Protein AF-A0A1X7TM80-F1 (afdb_monomer)

Mean predicted aligned error: 4.7 Å

Foldseek 3Di:
DFFDPDDFPFKKKKKWFAPFAQDPDQDQWDQDPVRDIDGRHTDIDIDTFDAPDVRHTDDDDDADPGGKMKMKMKTWHDDPDVPDIDIDIDDIDMPPPDHNDDDDDDPVRDDDDD

Organism: Amphimedon queenslandica (NCBI:txid400682)

Solvent-accessible surface area (backbone atoms only — not comparable to full-atom values): 7107 Å² total; per-residue (Å²): 113,50,79,46,95,64,86,60,79,44,41,30,36,37,34,31,52,30,96,40,56,81,53,100,59,70,50,49,63,43,65,41,99,88,67,46,86,35,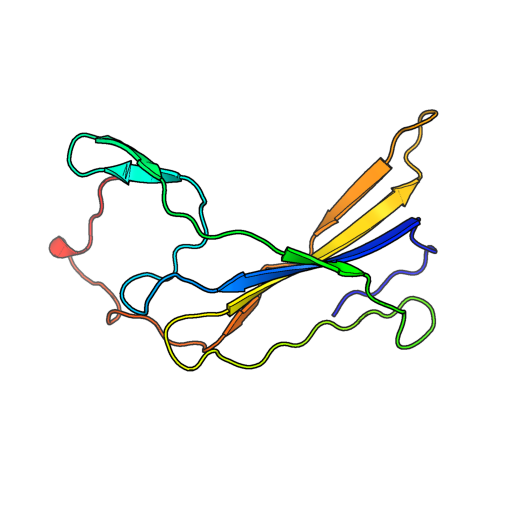85,35,88,32,60,74,47,78,41,82,57,69,69,82,44,94,46,29,36,74,79,87,83,74,60,49,99,60,35,34,30,39,35,32,43,40,39,31,31,85,36,96,51,91,98,38,69,43,77,49,68,52,76,78,45,62,29,57,93,73,71,78,62,75,91,75,67,72,80,90,51,68,75,78,93,118

Radius of gyration: 17.8 Å; Cα contacts (8 Å, |Δi|>4): 205; chains: 1; bounding box: 47×27×45 Å

Structure (mmCIF, N/CA/C/O backbone):
data_AF-A0A1X7TM80-F1
#
_entry.id   AF-A0A1X7TM80-F1
#
loop_
_atom_site.group_PDB
_atom_site.id
_atom_site.type_symbol
_atom_site.label_atom_id
_atom_site.label_alt_id
_atom_site.label_comp_id
_atom_site.label_asym_id
_atom_site.label_entity_id
_atom_site.label_seq_id
_atom_site.pdbx_PDB_ins_code
_atom_site.Cartn_x
_atom_site.C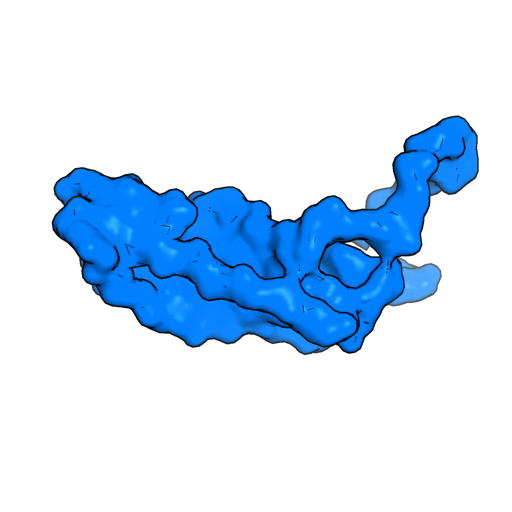artn_y
_atom_site.Cartn_z
_atom_site.occupancy
_atom_site.B_iso_or_equiv
_atom_site.auth_seq_id
_atom_site.auth_comp_id
_atom_site.auth_asym_id
_atom_site.auth_atom_id
_atom_site.pdbx_PDB_model_num
ATOM 1 N N . THR A 1 1 ? -5.963 -8.717 2.327 1.00 93.88 1 THR A N 1
ATOM 2 C CA . THR A 1 1 ? -7.055 -8.876 3.313 1.00 93.88 1 THR A CA 1
ATOM 3 C C . THR A 1 1 ? -6.519 -8.600 4.695 1.00 93.88 1 THR A C 1
ATOM 5 O O . THR A 1 1 ? -5.392 -8.994 4.959 1.00 93.88 1 THR A O 1
ATOM 8 N N . LEU A 1 2 ? -7.306 -7.945 5.546 1.00 97.00 2 LEU A N 1
ATOM 9 C CA . LEU A 1 2 ? -7.024 -7.726 6.965 1.00 97.00 2 LEU A CA 1
ATOM 10 C C . LEU A 1 2 ? -8.106 -8.430 7.799 1.00 97.00 2 LEU A C 1
ATOM 12 O O . LEU A 1 2 ? -9.289 -8.355 7.453 1.00 97.00 2 LEU A O 1
ATOM 16 N N . LEU A 1 3 ? -7.691 -9.096 8.877 1.00 97.94 3 LEU A N 1
ATOM 17 C CA . LEU A 1 3 ? -8.563 -9.724 9.870 1.00 97.94 3 LEU A CA 1
ATOM 18 C C . LEU A 1 3 ? -8.197 -9.199 11.261 1.00 97.94 3 LEU A C 1
ATOM 20 O O . LEU A 1 3 ? -7.015 -9.106 11.583 1.00 97.94 3 LEU A O 1
ATOM 24 N N . THR A 1 4 ? -9.197 -8.870 12.074 1.00 97.50 4 THR A N 1
ATOM 25 C CA . THR A 1 4 ? -9.026 -8.409 13.458 1.00 97.50 4 THR A CA 1
ATOM 26 C C . THR A 1 4 ? -10.197 -8.862 14.326 1.00 97.50 4 THR A C 1
ATOM 28 O O . THR A 1 4 ? -11.332 -8.929 13.859 1.00 97.50 4 THR A O 1
ATOM 31 N N . THR A 1 5 ? -9.930 -9.161 15.596 1.00 97.19 5 THR A N 1
ATOM 32 C CA . THR A 1 5 ? -10.958 -9.415 16.621 1.00 97.19 5 THR A CA 1
ATOM 33 C C . THR A 1 5 ? -11.330 -8.160 17.408 1.00 97.19 5 THR A C 1
ATOM 35 O O . THR A 1 5 ? -12.330 -8.159 18.117 1.00 97.19 5 THR A O 1
ATOM 38 N N . THR A 1 6 ? -10.529 -7.100 17.296 1.00 96.31 6 THR A N 1
ATOM 39 C CA . THR A 1 6 ? -10.750 -5.808 17.953 1.00 96.31 6 THR A CA 1
ATOM 40 C C . THR A 1 6 ? -11.306 -4.8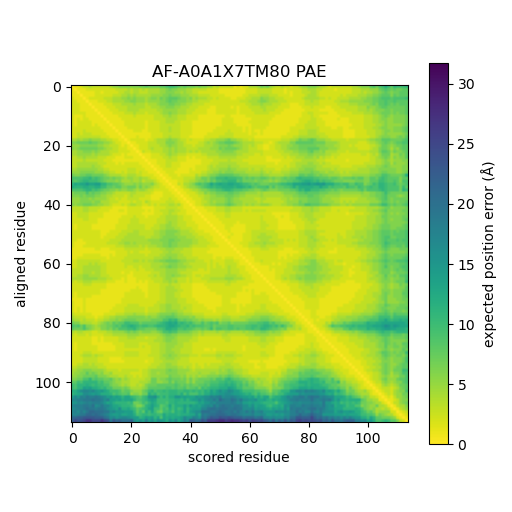20 16.937 1.00 96.31 6 THR A C 1
ATOM 42 O O . THR A 1 6 ? -10.815 -4.771 15.805 1.00 96.31 6 THR A O 1
ATOM 45 N N . GLU A 1 7 ? -12.306 -4.028 17.329 1.00 95.88 7 GLU A N 1
ATOM 46 C CA . GLU A 1 7 ? -12.839 -2.958 16.484 1.00 95.88 7 GLU A CA 1
ATOM 47 C C . GLU A 1 7 ? -11.780 -1.852 16.296 1.00 95.88 7 GLU A C 1
ATOM 49 O O . GLU A 1 7 ? -11.273 -1.312 17.285 1.00 95.88 7 GLU A O 1
ATOM 54 N N . PRO A 1 8 ? -11.385 -1.541 15.049 1.00 97.75 8 PRO A N 1
ATOM 55 C CA . PRO A 1 8 ? -10.405 -0.499 14.774 1.00 97.75 8 PRO A CA 1
ATOM 56 C C . PRO A 1 8 ? -11.028 0.899 14.851 1.00 97.75 8 PRO A C 1
ATOM 58 O O . PRO A 1 8 ? -12.208 1.083 14.565 1.00 97.75 8 PRO A O 1
ATOM 61 N N . LEU A 1 9 ? -10.204 1.902 15.160 1.00 97.25 9 LEU A N 1
ATOM 62 C CA . LEU A 1 9 ? -10.582 3.314 15.044 1.00 97.25 9 LEU A CA 1
ATOM 63 C C . LEU A 1 9 ? -10.750 3.713 13.575 1.00 97.25 9 LEU A C 1
ATOM 65 O O . LEU A 1 9 ? -11.661 4.457 13.221 1.00 97.25 9 LEU A O 1
ATOM 69 N N . GLU A 1 10 ? -9.854 3.219 12.720 1.00 98.06 10 GLU A N 1
ATOM 70 C CA . GLU A 1 10 ? -9.887 3.476 11.288 1.00 98.06 10 GLU A CA 1
ATOM 71 C C . GLU A 1 10 ? -9.208 2.345 10.507 1.00 98.06 10 GLU A C 1
ATOM 73 O O . GLU A 1 10 ? -8.239 1.740 10.971 1.00 98.06 10 GLU A O 1
ATOM 78 N N . VAL A 1 11 ? -9.712 2.073 9.301 1.00 98.62 11 VAL A N 1
ATOM 79 C CA . VAL A 1 11 ? -9.057 1.206 8.318 1.00 98.62 11 VAL A CA 1
ATOM 80 C C . VAL A 1 11 ? -8.988 1.941 6.986 1.00 98.62 11 VAL A C 1
ATOM 82 O O . VAL A 1 11 ? -10.013 2.356 6.440 1.00 98.62 11 VAL A O 1
ATOM 85 N N . VAL A 1 12 ? -7.785 2.077 6.437 1.00 98.62 12 VAL A N 1
ATOM 86 C CA . VAL A 1 12 ? -7.515 2.806 5.194 1.00 98.62 12 VAL A CA 1
ATOM 87 C C . VAL A 1 12 ? -6.723 1.916 4.249 1.00 98.62 12 VAL A C 1
ATOM 89 O O . VAL A 1 12 ? -5.762 1.273 4.653 1.00 98.62 12 VAL A O 1
ATOM 92 N N . VAL A 1 13 ? -7.092 1.885 2.970 1.00 98.62 13 VAL A N 1
ATOM 93 C CA . VAL A 1 13 ? -6.186 1.411 1.919 1.00 98.62 13 VAL A CA 1
ATOM 94 C C . VAL A 1 13 ? -5.408 2.593 1.365 1.00 98.62 13 VAL A C 1
ATOM 96 O O . VAL A 1 13 ? -5.994 3.541 0.843 1.00 98.62 13 VAL A O 1
ATOM 99 N N . TYR A 1 14 ? -4.088 2.516 1.446 1.00 98.50 14 TYR A N 1
ATOM 100 C CA . TYR A 1 14 ? -3.194 3.394 0.707 1.00 98.50 14 TYR A CA 1
ATOM 101 C C . TYR A 1 14 ? -2.868 2.736 -0.626 1.00 98.50 14 TYR A C 1
ATOM 103 O O . TYR A 1 14 ? -2.610 1.532 -0.683 1.00 98.50 14 TYR A O 1
ATOM 111 N N . HIS A 1 15 ? -2.890 3.513 -1.706 1.00 98.25 15 HIS A N 1
ATOM 112 C CA . HIS A 1 15 ? -2.460 3.038 -3.017 1.00 98.25 15 HIS A CA 1
ATOM 113 C C . HIS A 1 15 ? -1.730 4.120 -3.807 1.00 98.25 15 HIS A C 1
ATOM 115 O O . HIS A 1 15 ? -1.999 5.305 -3.631 1.00 98.25 15 HIS A O 1
ATOM 121 N N . ALA A 1 16 ? -0.840 3.698 -4.697 1.00 98.12 16 ALA A N 1
ATOM 122 C CA . ALA A 1 16 ? -0.119 4.564 -5.615 1.00 98.12 16 ALA A CA 1
ATOM 123 C C . ALA A 1 16 ? 0.129 3.839 -6.941 1.00 98.12 16 ALA A C 1
ATOM 125 O O . ALA A 1 16 ? 0.237 2.610 -6.972 1.00 98.12 16 ALA A O 1
ATOM 126 N N . ASN A 1 17 ? 0.251 4.608 -8.020 1.00 97.69 17 ASN A N 1
ATOM 127 C CA . ASN A 1 17 ? 0.723 4.111 -9.309 1.00 97.69 17 ASN A CA 1
ATOM 128 C C . ASN A 1 17 ? 2.151 4.599 -9.544 1.00 97.69 17 ASN A C 1
ATOM 130 O O . ASN A 1 17 ? 2.486 5.724 -9.173 1.00 97.69 17 ASN A O 1
ATOM 134 N N . THR A 1 18 ? 2.981 3.775 -10.178 1.00 97.19 18 THR A N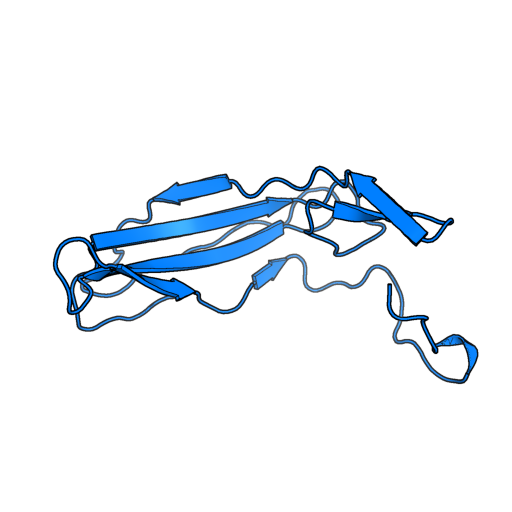 1
ATOM 135 C CA . THR A 1 18 ? 4.271 4.238 -10.698 1.00 97.19 18 THR A CA 1
ATOM 136 C C . THR A 1 18 ? 4.059 5.260 -11.820 1.00 97.19 18 THR A C 1
ATOM 138 O O . THR A 1 18 ? 3.003 5.303 -12.451 1.00 97.19 18 THR A O 1
ATOM 141 N N . ILE A 1 19 ? 5.073 6.092 -12.075 1.00 94.06 19 ILE A N 1
ATOM 142 C CA . ILE A 1 19 ? 5.031 7.120 -13.133 1.00 94.06 19 ILE A CA 1
ATOM 143 C C . ILE A 1 19 ? 5.066 6.480 -14.533 1.00 94.06 19 ILE A C 1
ATOM 145 O O . ILE A 1 19 ? 4.428 6.972 -15.458 1.00 94.06 19 ILE A O 1
ATOM 149 N N . GLY A 1 20 ? 5.778 5.359 -14.669 1.00 92.56 20 GLY A N 1
ATOM 150 C CA . GLY A 1 20 ? 5.896 4.572 -15.896 1.00 92.56 20 GLY A CA 1
ATOM 151 C C . GLY A 1 20 ? 6.164 3.098 -15.595 1.00 92.56 20 GLY A C 1
ATOM 152 O O . GLY A 1 20 ? 5.948 2.637 -14.469 1.00 92.56 20 GLY A O 1
ATOM 153 N N . ASP A 1 21 ? 6.643 2.364 -16.594 1.00 93.88 21 ASP A N 1
ATOM 154 C CA . ASP A 1 21 ? 6.924 0.924 -16.548 1.00 93.88 21 ASP A CA 1
ATOM 155 C C . ASP A 1 21 ? 8.421 0.578 -16.520 1.00 93.88 21 ASP A C 1
ATOM 157 O O . ASP A 1 21 ? 8.787 -0.591 -16.546 1.00 93.88 21 ASP A O 1
ATOM 161 N N . GLU A 1 22 ? 9.303 1.566 -16.382 1.00 90.69 22 GLU A N 1
ATOM 162 C CA . GLU A 1 22 ? 10.747 1.319 -16.290 1.00 90.69 22 GLU A CA 1
ATOM 163 C C . GLU A 1 22 ? 11.180 0.834 -14.897 1.00 90.69 22 GLU A C 1
ATOM 165 O O . GLU A 1 22 ? 12.156 0.096 -14.752 1.00 90.69 22 GLU A O 1
ATOM 170 N N . ARG A 1 23 ? 10.477 1.268 -13.841 1.00 88.94 23 ARG A N 1
ATOM 171 C CA . ARG A 1 23 ? 10.859 1.014 -12.443 1.00 88.94 23 ARG A CA 1
ATOM 172 C C . ARG A 1 23 ? 9.652 0.721 -11.563 1.00 88.94 23 ARG A C 1
ATOM 174 O O . ARG A 1 23 ? 8.687 1.481 -11.531 1.00 88.94 23 ARG A O 1
ATOM 181 N N . ARG A 1 24 ? 9.768 -0.330 -10.747 1.00 92.25 24 ARG A N 1
ATOM 182 C CA . ARG A 1 24 ? 8.840 -0.662 -9.650 1.00 92.25 24 ARG A CA 1
ATOM 183 C C . ARG A 1 24 ? 9.166 0.131 -8.382 1.00 92.25 24 ARG A C 1
ATOM 185 O O . ARG A 1 24 ? 9.357 -0.453 -7.320 1.00 92.25 24 ARG A O 1
ATOM 192 N N . ASP A 1 25 ? 9.278 1.450 -8.511 1.00 93.25 25 ASP A N 1
ATOM 193 C CA . ASP A 1 25 ? 9.655 2.349 -7.418 1.00 93.25 25 ASP A CA 1
ATOM 194 C C . ASP A 1 25 ? 8.487 3.261 -7.029 1.00 93.25 25 ASP A C 1
ATOM 196 O O . ASP A 1 25 ? 7.948 3.983 -7.871 1.00 93.25 25 ASP A O 1
ATOM 200 N N . PHE A 1 26 ? 8.106 3.210 -5.750 1.00 95.88 26 PHE A N 1
ATOM 201 C CA . PHE A 1 26 ? 6.961 3.924 -5.177 1.00 95.88 26 PHE A CA 1
ATOM 202 C C . PHE A 1 26 ? 7.367 5.013 -4.173 1.00 95.88 26 PHE A C 1
ATOM 204 O O . PHE A 1 26 ? 6.520 5.508 -3.423 1.00 95.88 26 PHE A O 1
ATOM 211 N N . ARG A 1 27 ? 8.663 5.333 -4.093 1.00 94.81 27 ARG A N 1
ATOM 212 C CA . ARG A 1 27 ? 9.196 6.351 -3.182 1.00 94.81 27 ARG A CA 1
ATOM 213 C C . ARG A 1 27 ? 8.897 7.753 -3.709 1.00 94.81 27 ARG A C 1
ATOM 215 O O . ARG A 1 27 ? 8.926 7.967 -4.908 1.00 94.81 27 ARG A O 1
ATOM 222 N N . LEU A 1 28 ? 8.677 8.717 -2.814 1.00 94.69 28 LEU A N 1
ATOM 223 C CA . LEU A 1 28 ? 8.553 10.134 -3.190 1.00 94.69 28 LEU A CA 1
ATOM 224 C C . LEU A 1 28 ? 9.905 10.756 -3.585 1.00 94.69 28 LEU A C 1
ATOM 226 O O . LEU A 1 28 ? 9.967 11.724 -4.339 1.00 94.69 28 LEU A O 1
ATOM 230 N N . LEU A 1 29 ? 10.988 10.228 -3.017 1.00 93.19 29 LEU A N 1
ATOM 231 C CA . LEU A 1 29 ? 12.345 10.735 -3.169 1.00 93.19 29 LEU A CA 1
ATOM 232 C C . LEU A 1 29 ? 13.268 9.580 -3.548 1.00 93.19 29 LEU A C 1
ATOM 234 O O . LEU A 1 29 ? 13.183 8.497 -2.960 1.00 93.19 29 LEU A O 1
ATOM 238 N N . ILE A 1 30 ? 14.144 9.823 -4.514 1.00 91.19 30 ILE A N 1
ATOM 239 C CA . ILE A 1 30 ? 15.137 8.865 -5.005 1.00 91.19 30 ILE A CA 1
ATOM 240 C C . ILE A 1 30 ? 16.516 9.521 -5.049 1.00 91.19 30 ILE A C 1
ATOM 242 O O . ILE A 1 30 ? 16.629 10.742 -4.977 1.00 91.19 30 ILE A O 1
ATOM 246 N N . ALA A 1 31 ? 17.562 8.714 -5.182 1.00 88.94 31 ALA A N 1
ATOM 247 C CA . ALA A 1 31 ? 18.892 9.226 -5.474 1.00 88.94 31 ALA A CA 1
ATOM 248 C C . ALA A 1 31 ? 19.040 9.514 -6.977 1.00 88.94 31 ALA A C 1
ATOM 250 O O . ALA A 1 31 ? 18.733 8.652 -7.808 1.00 88.94 31 ALA A O 1
ATOM 251 N N . GLY A 1 32 ? 19.534 10.705 -7.302 1.00 86.88 32 GLY A N 1
ATOM 252 C CA . GLY A 1 32 ? 19.933 11.121 -8.638 1.00 86.88 32 GLY A CA 1
ATOM 253 C C . GLY A 1 32 ? 21.301 10.566 -9.054 1.00 86.88 32 GLY A C 1
ATOM 254 O O . GLY A 1 32 ? 22.000 9.936 -8.251 1.00 86.88 32 GLY A O 1
ATOM 255 N N . PRO A 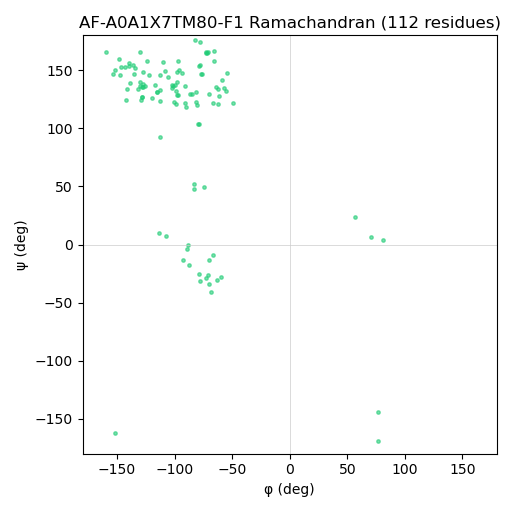1 33 ? 21.726 10.794 -10.311 1.00 84.81 33 PRO A N 1
ATOM 256 C CA . PRO A 1 33 ? 23.004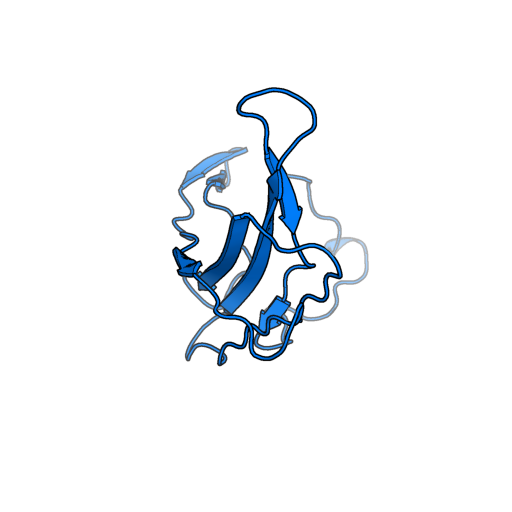 10.302 -10.835 1.00 84.81 33 PRO A CA 1
ATOM 257 C C . PRO A 1 33 ? 24.240 10.797 -10.068 1.00 84.81 33 PRO A C 1
ATOM 259 O O . PRO A 1 33 ? 25.264 10.117 -10.040 1.00 84.81 33 PRO A O 1
ATOM 262 N N . ASP A 1 34 ? 24.149 11.970 -9.444 1.00 89.06 34 ASP A N 1
ATOM 263 C CA . ASP A 1 34 ? 25.193 12.581 -8.618 1.00 89.06 34 ASP A CA 1
ATOM 264 C C . ASP A 1 34 ? 25.125 12.156 -7.136 1.00 89.06 34 ASP A C 1
ATOM 266 O O . ASP A 1 34 ? 25.969 12.555 -6.334 1.00 89.06 34 ASP A O 1
ATOM 270 N N . GLY A 1 35 ? 24.149 11.316 -6.771 1.00 85.12 35 GLY A N 1
ATOM 271 C CA . GLY A 1 35 ? 23.870 10.908 -5.395 1.00 85.12 35 GLY A CA 1
ATOM 272 C C . GLY A 1 35 ? 23.047 11.920 -4.592 1.00 85.12 35 GLY A C 1
ATOM 273 O O . GLY A 1 35 ? 22.821 11.692 -3.404 1.00 85.12 35 GLY A O 1
ATOM 274 N N . GLY A 1 36 ? 22.600 13.020 -5.206 1.00 89.88 36 GLY A N 1
ATOM 275 C CA . GLY A 1 36 ? 21.665 13.963 -4.601 1.00 89.88 36 GLY A CA 1
ATOM 276 C C . GLY A 1 36 ? 20.242 13.406 -4.520 1.00 89.88 36 GLY A C 1
ATOM 277 O O . GLY A 1 36 ? 19.908 12.411 -5.155 1.00 89.88 36 GLY A O 1
ATOM 278 N N . THR A 1 37 ? 19.378 14.048 -3.733 1.00 92.50 37 THR A N 1
ATOM 279 C CA . THR A 1 37 ? 17.955 13.682 -3.653 1.00 92.50 37 THR A CA 1
ATOM 280 C C . THR A 1 37 ? 17.185 14.302 -4.817 1.00 92.50 37 THR A C 1
ATOM 282 O O . THR A 1 37 ? 17.124 15.524 -4.939 1.00 92.50 37 THR A O 1
ATOM 285 N N . GLU A 1 38 ? 16.520 13.473 -5.613 1.00 93.56 38 GLU A N 1
ATOM 286 C CA . GLU A 1 38 ? 15.585 13.882 -6.660 1.00 93.56 38 GLU A CA 1
ATOM 287 C C . GLU A 1 38 ? 14.139 13.555 -6.270 1.00 93.56 38 GLU A C 1
ATOM 289 O O . GLU A 1 38 ? 13.857 12.580 -5.566 1.00 93.56 38 GLU A O 1
ATOM 294 N N . VAL A 1 39 ? 13.201 14.378 -6.744 1.00 93.44 39 VAL A N 1
ATOM 295 C CA . VAL A 1 39 ? 11.769 14.149 -6.536 1.00 93.44 39 VAL A CA 1
ATOM 296 C C . VAL A 1 39 ? 11.265 13.123 -7.549 1.00 93.44 39 VAL A C 1
ATOM 298 O O . VAL A 1 39 ? 11.292 13.363 -8.753 1.00 93.44 39 VAL A O 1
ATOM 301 N N . HIS A 1 40 ? 10.732 12.012 -7.048 1.00 92.62 40 HIS A N 1
ATOM 302 C CA . HIS A 1 40 ? 10.013 10.990 -7.808 1.00 92.62 40 HIS A CA 1
ATOM 303 C C . HIS A 1 40 ? 8.551 11.020 -7.351 1.00 92.62 40 HIS A C 1
ATOM 305 O O . HIS A 1 40 ? 8.229 10.414 -6.337 1.00 92.62 40 HIS A O 1
ATOM 311 N N . PRO A 1 41 ? 7.651 11.776 -8.002 1.00 92.94 41 PRO A N 1
ATOM 312 C CA . PRO A 1 41 ? 6.350 12.163 -7.440 1.00 92.94 41 PRO A CA 1
ATOM 313 C C . PRO A 1 41 ? 5.294 11.034 -7.388 1.00 92.94 41 PRO A C 1
ATOM 315 O O . PRO A 1 41 ? 4.148 11.219 -7.796 1.00 92.94 41 PRO A O 1
ATOM 318 N N . VAL A 1 42 ? 5.640 9.858 -6.862 1.00 96.56 42 VAL A N 1
ATOM 319 C CA . VAL A 1 42 ? 4.693 8.777 -6.578 1.00 96.56 42 VAL A CA 1
ATOM 320 C C . VAL A 1 42 ? 3.976 9.068 -5.263 1.00 96.56 42 VAL A C 1
ATOM 322 O O . VAL A 1 42 ? 4.524 8.914 -4.171 1.00 96.56 42 VAL A O 1
ATOM 325 N N . LEU A 1 43 ? 2.725 9.512 -5.376 1.00 96.00 43 LEU A N 1
ATOM 326 C CA . LEU A 1 43 ? 1.894 9.904 -4.241 1.00 96.00 43 LEU A CA 1
ATOM 327 C C . LEU A 1 43 ? 0.940 8.784 -3.827 1.00 96.00 43 LEU A C 1
ATOM 329 O O . LEU A 1 43 ? 0.221 8.208 -4.646 1.00 96.00 43 LEU A O 1
ATOM 333 N N . TRP A 1 44 ? 0.900 8.521 -2.524 1.00 97.56 44 TRP A N 1
ATOM 334 C CA . TRP A 1 44 ? 0.022 7.524 -1.926 1.00 97.56 44 TRP A CA 1
ATOM 335 C C . TRP A 1 44 ? -1.316 8.141 -1.538 1.00 97.56 44 TRP A C 1
ATOM 337 O O . TRP A 1 44 ? -1.393 9.035 -0.700 1.00 97.56 44 TRP A O 1
ATOM 347 N N . THR A 1 45 ? -2.384 7.633 -2.143 1.00 97.88 45 THR A N 1
ATOM 348 C CA . THR A 1 45 ? -3.748 8.111 -1.923 1.00 97.88 45 THR A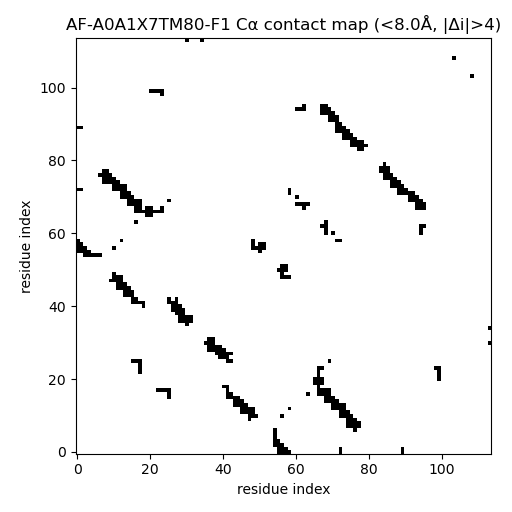 CA 1
ATOM 349 C C . THR A 1 45 ? -4.478 7.204 -0.927 1.00 97.88 45 THR A C 1
ATOM 351 O O . THR A 1 45 ? -4.629 6.004 -1.201 1.00 97.88 45 THR A O 1
ATOM 354 N N . PRO A 1 46 ? -4.956 7.745 0.210 1.00 98.25 46 PRO A N 1
ATOM 355 C CA . PRO A 1 46 ? -5.758 6.998 1.167 1.00 98.25 46 PRO A CA 1
ATOM 356 C C . PRO A 1 46 ? -7.203 6.834 0.685 1.00 98.25 46 PRO A C 1
ATOM 358 O O . PRO A 1 46 ? -7.790 7.708 0.049 1.00 98.25 46 PRO A O 1
ATOM 361 N N . THR A 1 47 ? -7.827 5.715 1.028 1.00 98.19 47 THR A N 1
ATOM 362 C CA . THR A 1 47 ? -9.273 5.507 0.893 1.00 98.19 47 THR A CA 1
ATOM 363 C C . THR A 1 47 ? -9.768 4.707 2.088 1.00 98.19 47 THR A C 1
ATOM 365 O O . THR A 1 47 ? -9.259 3.616 2.344 1.00 98.19 47 THR A O 1
ATOM 368 N N . LYS A 1 48 ? -10.756 5.224 2.826 1.00 98.25 48 LYS A N 1
ATOM 369 C CA . LYS A 1 48 ? -11.341 4.497 3.963 1.00 98.25 48 LYS A CA 1
ATOM 370 C C . LYS A 1 48 ? -11.985 3.198 3.482 1.00 98.25 48 LYS A C 1
ATOM 372 O O . LYS A 1 48 ? -12.716 3.197 2.491 1.00 98.25 48 LYS A O 1
ATOM 377 N N . LEU A 1 49 ? -11.721 2.102 4.184 1.00 98.19 49 LEU A N 1
ATOM 378 C CA . LEU A 1 49 ? -12.357 0.814 3.939 1.00 98.19 49 LEU A CA 1
ATOM 379 C C . LEU A 1 49 ? -13.513 0.602 4.907 1.00 98.19 49 LEU A C 1
ATOM 381 O O . LEU A 1 49 ? -13.402 0.865 6.100 1.00 98.19 49 LEU A O 1
ATOM 385 N N . GLN A 1 50 ? -14.598 0.047 4.380 1.00 97.38 50 GLN A N 1
ATOM 386 C CA . GLN A 1 50 ? -15.688 -0.483 5.189 1.00 97.38 50 GLN A CA 1
ATOM 387 C C . GLN A 1 50 ? -15.474 -1.985 5.419 1.00 97.38 50 GLN A C 1
ATOM 389 O O . GLN A 1 50 ? -14.904 -2.659 4.549 1.00 97.38 50 GLN A O 1
ATOM 394 N N . PRO A 1 51 ? -15.894 -2.530 6.573 1.00 97.50 51 PRO A N 1
ATOM 395 C CA . PRO A 1 51 ? -15.821 -3.962 6.812 1.00 97.50 51 PRO A CA 1
ATOM 396 C C . PRO A 1 51 ? -16.735 -4.698 5.828 1.00 97.50 51 PRO A C 1
ATOM 398 O O . PRO A 1 51 ? -17.879 -4.308 5.610 1.00 97.50 51 PRO A O 1
ATOM 401 N N . VAL A 1 52 ? -16.242 -5.791 5.245 1.00 97.88 52 VAL A N 1
ATOM 402 C CA . VAL A 1 52 ? -17.061 -6.685 4.400 1.00 97.88 52 VAL A CA 1
ATOM 403 C C . VAL A 1 52 ? -17.778 -7.756 5.227 1.00 97.88 52 VAL A C 1
ATOM 405 O O . VAL A 1 52 ? -18.702 -8.405 4.751 1.00 97.88 52 VAL A O 1
ATOM 408 N N . ALA A 1 53 ? -17.314 -7.965 6.457 1.00 97.50 53 ALA A N 1
ATOM 409 C CA . ALA A 1 53 ? -17.909 -8.778 7.511 1.00 97.50 53 ALA A CA 1
ATOM 410 C C . ALA A 1 53 ? -17.309 -8.313 8.856 1.00 97.50 53 ALA A C 1
ATOM 412 O O . ALA A 1 53 ? -16.287 -7.615 8.833 1.00 97.50 53 ALA A O 1
ATOM 413 N N . PRO A 1 54 ? -17.878 -8.692 10.017 1.00 96.94 54 PRO A N 1
ATOM 414 C CA . PRO A 1 54 ? -17.304 -8.344 11.317 1.00 96.94 54 PRO A CA 1
ATOM 415 C C . PRO A 1 54 ? -15.806 -8.678 11.387 1.00 96.94 54 PRO A C 1
ATOM 417 O O . PRO A 1 54 ? -15.404 -9.813 11.132 1.00 96.94 54 PRO A O 1
ATOM 420 N N . GLY A 1 55 ? -14.977 -7.665 11.658 1.00 97.06 55 GLY A N 1
ATOM 421 C CA . GLY A 1 55 ? -13.522 -7.811 11.765 1.00 97.06 55 GLY A CA 1
ATOM 422 C C . GLY A 1 55 ? -12.769 -8.092 10.455 1.00 97.06 55 GLY A C 1
ATOM 423 O O . GLY A 1 55 ? -11.566 -8.347 10.497 1.00 97.06 55 GLY A O 1
ATOM 424 N N . LYS A 1 56 ? -13.426 -8.057 9.286 1.00 98.31 56 LYS A N 1
ATOM 425 C CA . LYS A 1 56 ? -12.818 -8.392 7.987 1.00 98.31 56 LYS A CA 1
ATOM 426 C C . LYS A 1 56 ? -12.860 -7.220 7.016 1.00 98.31 56 LYS A C 1
ATOM 428 O O . LYS A 1 56 ? -13.931 -6.735 6.659 1.00 98.31 56 LYS A O 1
ATOM 433 N N . TYR A 1 57 ? -11.692 -6.863 6.485 1.00 98.44 57 TYR A N 1
ATOM 434 C CA . TYR A 1 57 ? -11.528 -5.790 5.503 1.00 98.44 57 TYR A CA 1
ATOM 435 C C . TYR A 1 57 ? -10.771 -6.295 4.276 1.00 98.44 57 TYR A C 1
ATOM 437 O O . TYR A 1 57 ? -9.790 -7.044 4.373 1.00 98.44 57 TYR A O 1
ATOM 445 N N . VAL A 1 58 ? -11.231 -5.890 3.094 1.00 98.00 58 VAL A N 1
ATOM 446 C CA . VAL A 1 58 ? -10.658 -6.316 1.816 1.00 98.00 58 VAL A CA 1
ATOM 447 C C . VAL A 1 58 ? -10.360 -5.089 0.967 1.00 98.00 58 VAL A C 1
ATOM 449 O O . VAL A 1 58 ? -11.233 -4.262 0.730 1.00 98.00 58 VAL A O 1
ATOM 452 N N . ALA A 1 59 ? -9.119 -5.002 0.495 1.00 97.19 59 ALA A N 1
ATOM 453 C CA . ALA A 1 59 ? -8.696 -4.067 -0.534 1.00 97.19 59 ALA A CA 1
ATOM 454 C C . ALA A 1 59 ? -8.329 -4.855 -1.792 1.00 97.19 59 ALA A C 1
ATOM 456 O O . ALA A 1 59 ? -7.586 -5.835 -1.712 1.00 97.19 59 ALA A O 1
ATOM 457 N N . SER A 1 60 ? -8.831 -4.408 -2.938 1.00 95.38 60 SER A N 1
ATOM 458 C CA . SER A 1 60 ? -8.449 -4.901 -4.258 1.00 95.38 60 SER A CA 1
ATOM 459 C C . SER A 1 60 ? -8.223 -3.723 -5.203 1.00 95.38 60 SER A C 1
ATOM 461 O O . SER A 1 60 ? -8.789 -2.635 -5.035 1.00 95.38 60 SER A O 1
ATOM 463 N N . ARG A 1 61 ? -7.350 -3.932 -6.187 1.00 95.50 61 ARG A N 1
ATOM 464 C CA . ARG A 1 61 ? -7.033 -2.977 -7.250 1.00 95.50 61 ARG A CA 1
ATOM 465 C C . ARG A 1 61 ? -6.883 -3.729 -8.567 1.00 95.50 61 ARG A C 1
ATOM 467 O O . ARG A 1 61 ? -6.612 -4.927 -8.567 1.00 95.50 61 ARG A O 1
ATOM 474 N N . SER A 1 62 ? -7.087 -3.016 -9.668 1.00 95.25 62 SER A N 1
ATOM 475 C CA . SER A 1 62 ? -6.785 -3.512 -11.013 1.00 95.25 62 SER A CA 1
ATOM 476 C C . SER A 1 62 ? -5.408 -3.017 -11.431 1.00 95.25 62 SER A C 1
ATOM 478 O O . SER A 1 62 ? -4.990 -1.948 -10.988 1.00 95.25 62 SER A O 1
ATOM 480 N N . ALA A 1 63 ? -4.718 -3.786 -12.272 1.00 96.00 63 ALA A N 1
ATOM 481 C CA . ALA A 1 63 ? -3.465 -3.333 -12.859 1.00 96.00 63 ALA A CA 1
ATOM 482 C C . ALA A 1 63 ? -3.698 -2.039 -13.665 1.00 96.00 63 ALA A C 1
ATOM 484 O O . ALA A 1 63 ? -4.739 -1.912 -14.325 1.00 96.00 63 ALA A O 1
ATOM 485 N N . PRO A 1 64 ? -2.762 -1.079 -13.624 1.00 96.31 64 PRO A N 1
ATOM 486 C CA . PRO A 1 64 ? -2.846 0.103 -14.463 1.00 96.31 64 PRO A CA 1
ATOM 487 C C . PRO A 1 64 ? -2.544 -0.273 -15.921 1.00 96.31 64 PRO A C 1
ATOM 489 O O . PRO A 1 64 ? -1.994 -1.336 -16.206 1.00 96.31 64 PRO A O 1
ATOM 492 N N . LYS A 1 65 ? -2.886 0.615 -16.863 1.00 95.88 65 LYS A N 1
ATOM 493 C CA . LYS A 1 65 ? -2.550 0.412 -18.286 1.00 95.88 65 LYS A CA 1
ATOM 494 C C . LYS A 1 65 ? -1.036 0.383 -18.534 1.00 95.88 65 LYS A C 1
ATOM 496 O O . LYS A 1 65 ? -0.599 -0.269 -19.472 1.00 95.88 65 LYS A O 1
ATOM 501 N N . VAL A 1 66 ? -0.272 1.112 -17.719 1.00 95.56 66 VAL A N 1
ATOM 502 C CA . VAL A 1 66 ? 1.190 1.238 -17.776 1.00 95.56 66 VAL A CA 1
ATOM 503 C C . VAL A 1 66 ? 1.722 1.207 -16.345 1.00 95.56 66 VAL A C 1
ATOM 505 O O . VAL A 1 66 ? 1.125 1.825 -15.461 1.00 95.56 66 VAL A O 1
ATOM 508 N N . GLY A 1 67 ? 2.832 0.502 -16.123 1.00 96.31 67 GLY A N 1
ATOM 509 C CA . GLY A 1 67 ? 3.504 0.430 -14.828 1.00 96.31 67 GLY A CA 1
ATOM 510 C C . GLY A 1 67 ? 2.814 -0.486 -13.819 1.00 96.31 67 GLY A C 1
ATOM 511 O O . GLY A 1 67 ? 2.282 -1.540 -14.171 1.00 96.31 67 GLY A O 1
ATOM 512 N N . TRP A 1 68 ? 2.841 -0.086 -12.546 1.00 98.00 68 TRP A N 1
ATOM 513 C CA . TRP A 1 68 ? 2.338 -0.887 -11.432 1.00 98.00 68 TRP A CA 1
ATOM 514 C C . TRP A 1 68 ? 1.493 -0.073 -10.464 1.00 98.00 68 TRP A C 1
ATOM 516 O O . TRP A 1 68 ? 1.791 1.085 -10.177 1.00 98.00 68 TRP A O 1
ATOM 526 N N . THR A 1 69 ? 0.489 -0.725 -9.885 1.00 98.06 69 THR A N 1
ATOM 527 C CA . THR A 1 69 ? -0.225 -0.239 -8.706 1.00 98.06 69 THR A CA 1
ATOM 528 C C . THR A 1 69 ? 0.305 -0.956 -7.475 1.00 98.06 69 THR A C 1
ATOM 530 O O . THR A 1 69 ? 0.251 -2.184 -7.383 1.00 98.06 69 THR A O 1
ATOM 533 N N . GLY A 1 70 ? 0.789 -0.178 -6.516 1.00 97.81 70 GLY A N 1
ATOM 534 C CA . GLY A 1 70 ? 1.142 -0.618 -5.177 1.00 97.81 70 GLY A CA 1
ATOM 535 C C . GLY A 1 70 ? 0.023 -0.264 -4.205 1.00 97.81 70 GLY A C 1
ATOM 536 O O . GLY A 1 70 ? -0.534 0.829 -4.291 1.00 97.81 70 GLY A O 1
ATOM 537 N N . PHE A 1 71 ? -0.342 -1.166 -3.297 1.00 98.19 71 PHE A N 1
ATOM 538 C CA . PHE A 1 71 ? -1.339 -0.881 -2.267 1.00 98.19 71 PHE A CA 1
ATOM 539 C C . PHE A 1 71 ? -1.135 -1.707 -0.996 1.00 98.19 71 PHE A C 1
ATOM 541 O O . PHE A 1 71 ? -0.657 -2.841 -1.038 1.00 98.19 71 PHE A O 1
ATOM 548 N N . PHE A 1 72 ? -1.526 -1.148 0.145 1.00 98.44 72 PHE A N 1
ATOM 549 C CA . PHE A 1 72 ? -1.549 -1.830 1.439 1.00 98.44 72 PHE A CA 1
ATOM 550 C C . PHE A 1 72 ? -2.686 -1.280 2.302 1.00 98.44 72 PHE A C 1
ATOM 552 O O . PHE A 1 72 ? -3.204 -0.192 2.051 1.00 98.44 72 PHE A O 1
ATOM 559 N N . ILE A 1 73 ? -3.099 -2.049 3.307 1.00 98.69 73 ILE A N 1
ATOM 560 C CA . ILE A 1 73 ? -4.078 -1.606 4.299 1.00 98.69 73 ILE A CA 1
ATOM 561 C C . ILE A 1 73 ? -3.314 -1.122 5.529 1.00 98.69 73 ILE A C 1
ATOM 563 O O . ILE A 1 73 ? -2.477 -1.861 6.042 1.00 98.69 73 ILE A O 1
ATOM 567 N N . GLN A 1 74 ? -3.626 0.081 6.000 1.00 98.69 74 GLN A N 1
ATOM 568 C CA . GLN A 1 74 ? -3.271 0.586 7.321 1.00 98.69 74 GLN A CA 1
ATOM 569 C C . GLN A 1 74 ? -4.493 0.480 8.233 1.00 98.69 74 GLN A C 1
ATOM 571 O O . GLN A 1 74 ? -5.616 0.789 7.825 1.00 98.69 74 GLN A O 1
ATOM 576 N N . VAL A 1 75 ? -4.277 0.024 9.460 1.00 98.56 75 VAL A N 1
ATOM 577 C CA . VAL A 1 75 ? -5.299 -0.053 10.500 1.00 98.56 75 VAL A CA 1
ATOM 578 C C . VAL A 1 75 ? -4.805 0.634 11.761 1.00 98.56 75 VAL A C 1
ATOM 580 O O . VAL A 1 75 ? -3.667 0.420 12.182 1.00 98.56 75 VAL A O 1
ATOM 583 N N . SER A 1 76 ? -5.688 1.426 12.357 1.00 98.31 76 SER A N 1
ATOM 584 C CA . SER A 1 76 ? -5.409 2.214 13.550 1.00 98.31 76 SER A CA 1
ATOM 585 C C . SER A 1 76 ? -6.272 1.728 14.716 1.00 98.31 76 SER A C 1
ATOM 587 O O . SER A 1 76 ? -7.487 1.577 14.579 1.00 98.31 76 SER A O 1
ATOM 589 N N . PHE A 1 77 ? -5.659 1.493 15.875 1.00 97.88 77 PHE A N 1
ATOM 590 C CA . PHE A 1 77 ? -6.323 1.092 17.121 1.00 97.88 77 PHE A CA 1
ATOM 591 C C . PHE A 1 77 ? -5.991 2.065 18.249 1.00 97.88 77 PHE A C 1
ATOM 593 O O . PHE A 1 77 ? -4.954 2.726 18.222 1.00 97.88 77 PHE A O 1
ATOM 600 N N . LYS A 1 78 ? -6.833 2.115 19.286 1.00 97.69 78 LYS A N 1
ATOM 601 C CA . LYS A 1 78 ? -6.540 2.908 20.484 1.00 97.69 78 LYS A CA 1
ATOM 602 C C . LYS A 1 78 ? -5.259 2.401 21.163 1.00 97.69 78 LYS A C 1
ATOM 604 O O . LYS A 1 78 ? -5.133 1.207 21.436 1.00 97.69 78 LYS A O 1
ATOM 609 N N . GLY A 1 79 ? -4.324 3.311 21.421 1.00 96.62 79 GLY A N 1
ATOM 610 C CA . GLY A 1 79 ? -3.098 3.042 22.166 1.00 96.62 79 GLY A CA 1
ATOM 611 C C . GLY A 1 79 ? -3.294 3.091 23.692 1.00 96.62 79 GLY A C 1
ATOM 612 O O . GLY A 1 79 ? -4.389 3.388 24.175 1.00 96.62 79 GLY A O 1
ATOM 613 N N . PRO A 1 80 ? -2.246 2.775 24.472 1.00 94.94 80 PRO A N 1
ATOM 614 C CA . PRO A 1 80 ? -2.335 2.609 25.923 1.00 94.94 80 PRO A CA 1
ATOM 615 C C . PRO A 1 80 ? -2.368 3.939 26.688 1.00 94.94 80 PRO A C 1
ATOM 617 O O . PRO A 1 80 ? -2.880 3.983 27.801 1.00 94.94 80 PRO A O 1
ATOM 620 N N . ALA A 1 81 ? -1.819 5.008 26.108 1.00 95.50 81 ALA A N 1
ATOM 621 C CA . ALA A 1 81 ? -1.848 6.354 26.670 1.00 95.50 81 ALA A CA 1
ATOM 622 C C . ALA A 1 81 ? -2.990 7.180 26.067 1.00 95.50 81 ALA A C 1
ATOM 624 O O . ALA A 1 81 ? -3.439 6.917 24.943 1.00 95.50 81 ALA A O 1
ATOM 625 N N . ASP A 1 82 ? -3.413 8.220 26.782 1.00 91.94 82 ASP A N 1
ATOM 626 C CA . ASP A 1 82 ? -4.367 9.190 26.252 1.00 91.94 82 ASP A CA 1
ATOM 627 C C . ASP A 1 82 ? -3.835 9.808 24.952 1.00 91.94 82 ASP A C 1
ATOM 629 O O . ASP A 1 82 ? -2.659 10.152 24.839 1.00 91.94 82 ASP A O 1
ATOM 633 N N . ASN A 1 83 ? -4.707 9.900 23.944 1.00 91.00 83 ASN A N 1
ATOM 634 C CA . ASN A 1 83 ? -4.387 10.365 22.589 1.00 91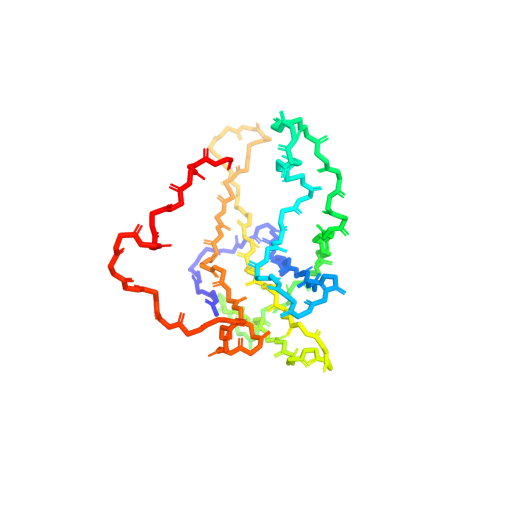.00 83 ASN A CA 1
ATOM 635 C C . ASN A 1 83 ? -3.259 9.598 21.866 1.00 91.00 83 ASN A C 1
ATOM 637 O O . ASN A 1 83 ? -2.667 10.125 20.926 1.00 91.00 83 ASN A O 1
ATOM 641 N N . SER A 1 84 ? -2.979 8.347 22.247 1.00 96.69 84 SER A N 1
ATOM 642 C CA . SER A 1 84 ? -2.074 7.470 21.491 1.00 96.69 84 SER A CA 1
ATOM 643 C C . SER A 1 84 ? -2.835 6.506 20.575 1.00 96.69 84 SER A C 1
ATOM 645 O O . SER A 1 84 ? -3.947 6.074 20.887 1.00 96.69 84 SER A O 1
ATOM 647 N N . THR A 1 85 ? -2.230 6.161 19.436 1.00 97.56 85 THR A N 1
ATOM 648 C CA . THR A 1 85 ? -2.788 5.244 18.430 1.00 97.56 85 THR A CA 1
ATOM 649 C C . THR A 1 85 ? -1.735 4.211 18.046 1.00 97.56 85 THR A C 1
ATOM 651 O O . THR A 1 85 ? -0.586 4.568 17.793 1.00 97.56 85 THR A O 1
ATOM 654 N N . TYR A 1 86 ? -2.119 2.937 18.000 1.00 97.94 86 TYR A N 1
ATOM 655 C CA . TYR A 1 86 ? -1.317 1.902 17.357 1.00 97.94 86 TYR A CA 1
ATOM 656 C C . TYR A 1 86 ? -1.658 1.841 15.877 1.00 97.94 86 TYR A C 1
ATOM 658 O O . TYR A 1 86 ? -2.830 1.699 15.534 1.00 97.94 86 TYR A O 1
ATOM 666 N N . GLU A 1 87 ? -0.644 1.881 15.019 1.00 97.69 87 GLU A N 1
ATOM 667 C CA . GLU A 1 87 ? -0.803 1.718 13.578 1.00 97.69 87 GLU A CA 1
ATOM 668 C C . GLU A 1 87 ? -0.108 0.444 13.111 1.00 97.69 87 GLU A C 1
ATOM 670 O O . GLU A 1 87 ? 1.054 0.191 13.430 1.00 97.69 87 GLU A O 1
ATOM 675 N N . PHE A 1 88 ? -0.830 -0.357 12.334 1.00 97.75 88 PHE A N 1
ATOM 676 C CA . PHE A 1 88 ? -0.302 -1.558 11.704 1.00 97.75 88 PHE A CA 1
ATOM 677 C C . PHE A 1 88 ? -0.588 -1.518 10.213 1.00 97.75 88 PHE A C 1
ATOM 679 O O . PHE A 1 88 ? -1.622 -1.005 9.779 1.00 97.75 88 PHE A O 1
ATOM 686 N N . THR A 1 89 ? 0.300 -2.115 9.428 1.00 98.19 89 THR A N 1
ATOM 687 C CA . THR A 1 89 ? 0.128 -2.236 7.983 1.00 98.19 89 THR A CA 1
ATOM 688 C C . THR A 1 89 ? 0.156 -3.694 7.554 1.00 98.19 89 THR A C 1
ATOM 690 O O . THR A 1 89 ? 0.859 -4.533 8.120 1.00 98.19 89 THR A O 1
ATOM 693 N N . THR A 1 90 ? -0.629 -4.023 6.531 1.00 98.00 90 THR A N 1
ATOM 694 C CA . THR A 1 90 ? -0.426 -5.273 5.797 1.00 98.00 90 THR A CA 1
ATOM 695 C C . THR A 1 90 ? 0.829 -5.169 4.940 1.00 98.00 90 THR A C 1
ATOM 697 O O . THR A 1 90 ? 1.282 -4.074 4.608 1.00 98.00 90 THR A O 1
ATOM 700 N N . GLN A 1 91 ? 1.324 -6.310 4.463 1.00 96.50 91 GLN A N 1
ATOM 701 C CA . GLN A 1 91 ? 2.310 -6.315 3.386 1.00 96.50 91 GLN A CA 1
ATOM 702 C C . GLN A 1 91 ? 1.807 -5.527 2.168 1.00 96.50 91 GLN A C 1
ATOM 704 O O . GLN A 1 91 ? 0.605 -5.497 1.863 1.00 96.50 91 GLN A O 1
ATOM 709 N N . MET A 1 92 ? 2.750 -4.906 1.465 1.00 95.19 92 MET A N 1
ATOM 710 C CA . MET A 1 92 ? 2.485 -4.219 0.212 1.00 95.19 92 MET A CA 1
ATOM 711 C C . MET A 1 92 ? 2.173 -5.234 -0.888 1.00 95.19 92 MET A C 1
ATOM 713 O O . MET A 1 92 ? 2.915 -6.187 -1.107 1.00 95.19 92 MET A O 1
ATOM 717 N N . ASN A 1 93 ? 1.068 -5.012 -1.589 1.00 96.94 93 ASN A N 1
ATOM 718 C CA . ASN A 1 93 ? 0.684 -5.766 -2.772 1.00 96.94 93 ASN A CA 1
ATOM 719 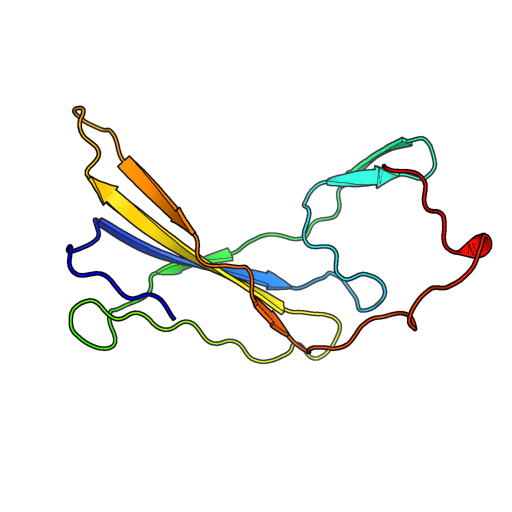C C . ASN A 1 93 ? 1.007 -4.925 -4.004 1.00 96.94 93 ASN A C 1
ATOM 721 O O . ASN A 1 93 ? 0.720 -3.728 -4.023 1.00 96.94 93 ASN A O 1
ATOM 725 N N . ILE A 1 94 ? 1.608 -5.542 -5.021 1.00 97.31 94 ILE A N 1
ATOM 726 C CA . ILE A 1 94 ? 1.996 -4.864 -6.260 1.00 97.31 94 ILE A CA 1
ATOM 727 C C . ILE A 1 94 ? 1.437 -5.644 -7.442 1.00 97.31 94 ILE A C 1
ATOM 729 O O . ILE A 1 94 ? 1.667 -6.848 -7.556 1.00 97.31 94 ILE A O 1
ATOM 733 N N . ILE A 1 95 ? 0.721 -4.947 -8.318 1.00 96.88 95 ILE A N 1
ATOM 734 C CA . ILE A 1 95 ? 0.107 -5.511 -9.519 1.00 96.88 95 ILE A CA 1
ATOM 735 C C . ILE A 1 95 ? 0.466 -4.661 -10.749 1.00 96.88 95 ILE A C 1
ATOM 737 O O . ILE A 1 95 ? 0.459 -3.436 -10.640 1.00 96.88 95 ILE A O 1
ATOM 741 N N . PRO A 1 96 ? 0.753 -5.266 -11.915 1.00 96.31 96 PRO A N 1
ATOM 742 C CA . PRO A 1 96 ? 0.862 -6.709 -12.160 1.00 96.31 96 PRO A CA 1
ATOM 743 C C . PRO A 1 96 ? 2.118 -7.339 -11.521 1.00 96.31 96 PRO A C 1
ATOM 745 O O . PRO A 1 96 ? 3.052 -6.647 -11.125 1.00 96.31 96 PRO A O 1
ATOM 748 N N . THR A 1 97 ? 2.169 -8.670 -11.421 1.00 93.50 97 THR A N 1
ATOM 749 C CA . THR A 1 97 ? 3.325 -9.414 -10.879 1.00 93.50 97 THR A CA 1
ATOM 750 C C . THR A 1 97 ? 4.413 -9.633 -11.937 1.00 93.50 97 THR A C 1
ATOM 752 O O . THR A 1 97 ? 4.895 -10.746 -12.126 1.00 93.50 97 THR A O 1
ATOM 755 N N . THR A 1 98 ? 4.769 -8.575 -12.662 1.00 92.19 98 THR A N 1
ATOM 756 C CA . THR A 1 98 ? 5.839 -8.561 -13.671 1.00 92.19 98 THR A CA 1
ATOM 757 C C . THR A 1 98 ? 7.023 -7.736 -13.175 1.00 92.19 98 THR A C 1
ATOM 759 O O . THR A 1 98 ? 6.870 -6.878 -12.301 1.00 92.19 98 THR A O 1
ATOM 762 N N . PHE A 1 99 ? 8.212 -7.988 -13.715 1.00 89.25 99 PHE A N 1
ATOM 763 C CA . PHE A 1 99 ? 9.404 -7.177 -13.470 1.00 89.25 99 PHE A CA 1
ATOM 764 C C . PHE A 1 99 ? 9.816 -6.454 -14.762 1.00 89.25 99 PHE A C 1
ATOM 766 O O . PHE A 1 99 ? 9.623 -7.021 -15.837 1.00 89.25 99 PHE A O 1
ATOM 773 N N . PRO A 1 100 ? 10.359 -5.223 -14.678 1.00 86.00 100 PRO A N 1
ATOM 774 C CA . PRO A 1 100 ? 10.820 -4.490 -15.862 1.00 86.00 100 PRO A CA 1
ATOM 775 C C . PRO A 1 100 ? 12.077 -5.090 -16.501 1.00 86.00 100 PRO A C 1
ATOM 777 O O . PRO A 1 100 ? 12.452 -4.720 -17.609 1.00 86.00 100 PRO A O 1
ATOM 780 N N . PHE A 1 101 ? 12.750 -5.992 -15.793 1.00 84.62 101 PHE A N 1
ATOM 781 C CA . PHE A 1 101 ? 14.012 -6.596 -16.191 1.00 84.62 101 PHE A CA 1
ATOM 782 C C . PHE A 1 101 ? 14.014 -8.089 -15.841 1.00 84.62 101 PHE A C 1
ATOM 784 O O . PHE A 1 101 ? 13.301 -8.500 -14.919 1.00 84.62 101 PHE A O 1
ATOM 791 N N . PRO A 1 102 ? 14.790 -8.903 -16.578 1.00 85.19 102 PRO A N 1
ATOM 792 C CA . PRO A 1 102 ? 14.974 -10.312 -16.257 1.00 85.19 102 PRO A CA 1
ATOM 793 C C . PRO A 1 102 ? 15.724 -10.490 -14.934 1.00 85.19 102 PRO A C 1
ATOM 795 O O . PRO A 1 102 ? 16.347 -9.554 -14.419 1.00 85.19 102 PRO A O 1
ATOM 798 N N . ASP A 1 103 ? 15.698 -11.719 -14.421 1.00 84.94 103 ASP A N 1
ATOM 799 C CA . ASP A 1 103 ? 16.513 -12.096 -13.274 1.00 84.94 103 ASP A CA 1
ATOM 800 C C . ASP A 1 103 ? 17.985 -11.798 -13.554 1.00 84.94 103 ASP A C 1
ATOM 802 O O . ASP A 1 103 ? 18.549 -12.081 -14.614 1.00 84.94 103 ASP A O 1
ATOM 806 N N . CYS A 1 104 ? 18.588 -11.147 -12.576 1.00 84.56 104 CYS A N 1
ATOM 807 C CA . CYS A 1 104 ? 19.900 -10.566 -12.692 1.00 84.56 104 CYS A CA 1
ATOM 808 C C . CYS A 1 104 ? 20.929 -11.531 -12.081 1.00 84.56 104 CYS A C 1
ATOM 810 O O . CYS A 1 104 ? 20.761 -12.015 -10.959 1.00 84.56 104 CYS A O 1
ATOM 812 N N . HIS A 1 105 ? 21.991 -11.838 -12.832 1.00 87.19 105 HIS A N 1
ATOM 813 C CA . HIS A 1 105 ? 23.005 -12.830 -12.461 1.00 87.19 105 HIS A CA 1
ATOM 814 C C . HIS A 1 105 ? 24.427 -12.316 -12.740 1.00 87.19 105 HIS A C 1
ATOM 816 O O . HIS A 1 105 ? 24.637 -11.490 -13.626 1.00 87.19 105 HIS A O 1
ATOM 822 N N . GLY A 1 106 ? 25.415 -12.839 -12.004 1.00 85.06 106 GLY A N 1
ATOM 823 C CA . GLY A 1 106 ? 26.836 -12.531 -12.206 1.00 85.06 106 GLY A CA 1
ATOM 824 C C . GLY A 1 106 ? 27.286 -11.167 -11.667 1.00 85.06 106 GLY A C 1
ATOM 825 O O . GLY A 1 106 ? 26.570 -10.494 -10.927 1.00 85.06 106 GLY A O 1
ATOM 826 N N . ASP A 1 107 ? 28.506 -10.759 -12.023 1.00 81.94 107 ASP A N 1
ATOM 827 C CA . ASP A 1 107 ? 29.131 -9.548 -11.471 1.00 81.94 107 ASP A CA 1
ATOM 828 C C . ASP A 1 107 ? 28.494 -8.243 -11.965 1.00 81.94 107 ASP A C 1
ATOM 830 O O . ASP A 1 107 ? 28.475 -7.259 -11.226 1.00 81.94 107 ASP A O 1
ATOM 834 N N . SER A 1 108 ? 27.880 -8.246 -13.154 1.00 77.44 108 SER A N 1
ATOM 835 C CA . SER A 1 108 ? 27.092 -7.115 -13.670 1.00 77.44 108 SER A CA 1
ATOM 836 C C . SER A 1 108 ? 25.819 -6.845 -12.865 1.00 77.44 108 SER A C 1
ATOM 838 O O . SER A 1 108 ? 25.163 -5.831 -13.081 1.00 77.44 108 SER A O 1
ATOM 840 N N . CYS A 1 109 ? 25.464 -7.741 -11.940 1.00 78.62 109 CYS A N 1
ATOM 841 C CA . CYS A 1 109 ? 24.284 -7.623 -11.097 1.00 78.62 109 CYS A CA 1
ATOM 842 C C . CYS A 1 109 ? 24.516 -6.869 -9.778 1.00 78.62 109 CYS A C 1
ATOM 844 O O . CYS A 1 109 ? 23.597 -6.658 -8.985 1.00 78.62 109 CYS A O 1
ATOM 846 N N . ARG A 1 110 ? 25.757 -6.467 -9.498 1.00 77.69 110 ARG A N 1
ATOM 847 C CA . ARG A 1 110 ? 26.084 -5.756 -8.263 1.00 77.69 110 ARG A CA 1
ATOM 848 C C . ARG A 1 110 ? 25.687 -4.287 -8.391 1.00 77.69 110 ARG A C 1
ATOM 850 O O . ARG A 1 110 ? 26.371 -3.503 -9.041 1.00 77.69 110 ARG A O 1
ATOM 857 N N . GLY A 1 111 ? 24.578 -3.918 -7.757 1.00 72.06 111 GLY A N 1
ATOM 858 C CA . GLY A 1 111 ? 24.178 -2.522 -7.598 1.00 72.06 111 GLY A CA 1
ATOM 859 C C . GLY A 1 111 ? 24.970 -1.817 -6.494 1.00 72.06 111 GLY A C 1
ATOM 860 O O . GLY A 1 111 ? 25.433 -2.442 -5.539 1.00 72.06 111 GLY A O 1
ATOM 861 N N . LYS A 1 112 ? 25.090 -0.493 -6.599 1.00 69.62 112 LYS A N 1
ATOM 862 C CA . LYS A 1 112 ? 25.465 0.358 -5.467 1.00 69.62 112 LYS A CA 1
ATOM 863 C C . LYS A 1 112 ? 24.188 0.667 -4.687 1.00 69.62 112 LYS A C 1
ATOM 865 O O . LYS A 1 112 ? 23.200 1.071 -5.295 1.00 69.62 112 LYS A O 1
ATOM 870 N N . LEU A 1 113 ? 24.196 0.458 -3.370 1.00 57.97 113 LEU A N 1
ATOM 871 C CA . LEU A 1 113 ? 23.106 0.936 -2.519 1.00 57.97 113 LEU A CA 1
ATOM 872 C C . LEU A 1 113 ? 23.069 2.463 -2.624 1.00 57.97 113 LEU A C 1
ATOM 874 O O . LEU A 1 113 ? 24.080 3.118 -2.359 1.00 57.97 113 LEU A O 1
ATOM 878 N N . VAL A 1 114 ? 21.929 2.988 -3.063 1.00 55.56 114 VAL A N 1
ATOM 879 C CA . VAL A 1 114 ? 21.630 4.418 -3.157 1.00 55.56 114 VAL A CA 1
ATOM 880 C C . VAL A 1 114 ? 20.395 4.748 -2.338 1.00 55.56 114 VAL A C 1
ATOM 882 O O . VAL A 1 114 ? 19.434 3.940 -2.360 1.00 55.56 114 VAL A O 1
#

Secondary structure (DSSP, 8-state):
-EE-SSPPSEEEEEEEE-SSSS-----SEEE-TTS-EEE---PPEEEEPPPSBTTEE----PPPSSS-EEEEEEEEEE-SSTT-EEEEEPPPEEES---SSPPP-SGGG-PPP-

Sequence (114 aa):
TLLTTTEPLEVVVYHANTIGDERRDFRLLIAGPDGGTEVHPVLWTPTKLQPVAPGKYVASRSAPKVGWTGFFIQVSFKGPADNSTYEFTTQMNIIPTTFPFPDCHGDSCRGKLV

Nearest PDB structures (foldseek):
  5mwf-assembly5_E  TM=2.722E-01  e=6.576E+00  Homo sapiens

InterPro domains:
  IPR009199 PhoPQ-activated pathogenicity-related protein, PqaA type [PTHR31497] (3-113)

pLDDT: mean 93.33, std 7.54, range [55.56, 98.69]